Protein AF-A0AAV4WBM1-F1 (afdb_monomer_lite)

Secondary structure (DSSP, 8-state):
---PPPTT--HHHHHHHHHHHHHHHHHHHT-SS-------HHHHHHHH-SS---HHHHHHHHHHHHH-TTTS-SS---THHHHHHHHHHHT-SS-HHHHHHHH----B-TTSSSB--HHIIIII-GGGHHHHHHHS-TTGGGS-HHHHTTSHHHHHHHHHHHHHHHHHHHHTT--

Structure (mmCIF, N/CA/C/O backbone):
data_AF-A0AAV4WBM1-F1
#
_entry.id   AF-A0AAV4WBM1-F1
#
loop_
_atom_site.group_PDB
_atom_site.id
_atom_site.type_symbol
_atom_site.label_atom_id
_atom_site.label_alt_id
_atom_site.label_comp_id
_atom_site.label_asym_id
_atom_site.label_entity_id
_atom_site.label_seq_id
_atom_site.pdbx_PDB_ins_code
_atom_site.Cartn_x
_atom_site.Cartn_y
_atom_site.Cartn_z
_atom_site.occupancy
_atom_site.B_iso_or_equiv
_atom_site.auth_seq_id
_atom_site.auth_comp_id
_atom_site.auth_asym_id
_atom_site.auth_atom_id
_atom_site.pdbx_PDB_model_num
ATOM 1 N N . MET A 1 1 ? -1.366 -13.628 -19.820 1.00 51.06 1 MET A N 1
ATOM 2 C CA . MET A 1 1 ? -0.474 -14.791 -19.614 1.00 51.06 1 MET A CA 1
ATOM 3 C C . MET A 1 1 ? -0.595 -15.229 -18.156 1.00 51.06 1 MET A C 1
ATOM 5 O O . MET A 1 1 ? -0.690 -14.348 -17.314 1.00 51.06 1 MET A O 1
ATOM 9 N N . SER A 1 2 ? -0.662 -16.529 -17.848 1.00 55.78 2 SER A N 1
ATOM 10 C CA . SER A 1 2 ? -0.658 -17.039 -16.463 1.00 55.78 2 SER A CA 1
ATOM 11 C C . SER A 1 2 ? 0.673 -17.740 -16.216 1.00 55.78 2 SER A C 1
ATOM 13 O O . SER A 1 2 ? 1.037 -18.637 -16.973 1.00 55.78 2 SER A O 1
ATOM 15 N N . VAL A 1 3 ? 1.414 -17.289 -15.204 1.00 72.94 3 VAL A N 1
ATOM 16 C CA . VAL A 1 3 ? 2.689 -17.881 -14.786 1.00 72.94 3 VAL A CA 1
ATOM 17 C C . VAL A 1 3 ? 2.452 -18.558 -13.443 1.00 72.94 3 VAL A C 1
ATOM 19 O O . VAL A 1 3 ? 2.104 -17.892 -12.470 1.00 72.94 3 VAL A O 1
ATOM 22 N N . ARG A 1 4 ? 2.619 -19.883 -13.391 1.00 81.50 4 ARG A N 1
ATOM 23 C CA . ARG A 1 4 ? 2.622 -20.645 -12.138 1.00 81.50 4 ARG A CA 1
ATOM 24 C C . ARG A 1 4 ? 4.067 -20.826 -11.693 1.00 81.50 4 ARG A C 1
ATOM 26 O O . ARG A 1 4 ? 4.859 -21.434 -12.407 1.00 81.50 4 ARG A O 1
ATOM 33 N N . LEU A 1 5 ? 4.393 -20.290 -10.524 1.00 82.50 5 LEU A N 1
ATOM 34 C CA . LEU A 1 5 ? 5.662 -20.575 -9.865 1.00 82.50 5 LEU A CA 1
ATOM 35 C C . LEU A 1 5 ? 5.625 -21.975 -9.248 1.00 82.50 5 LEU A C 1
ATOM 37 O O . LEU A 1 5 ? 4.549 -22.531 -9.023 1.00 82.50 5 LEU A O 1
ATOM 41 N N . ASN A 1 6 ? 6.803 -22.553 -9.018 1.00 86.31 6 ASN A N 1
ATOM 42 C CA . ASN A 1 6 ? 6.892 -23.837 -8.333 1.00 86.31 6 ASN A CA 1
ATOM 43 C C . ASN A 1 6 ? 6.376 -23.723 -6.887 1.00 86.31 6 ASN A C 1
ATOM 45 O O . ASN A 1 6 ? 6.300 -22.630 -6.324 1.00 86.31 6 ASN A O 1
ATOM 49 N N . ASP A 1 7 ? 6.031 -24.861 -6.288 1.00 84.69 7 ASP A N 1
ATOM 50 C CA . ASP A 1 7 ? 5.441 -24.889 -4.944 1.00 84.69 7 ASP A CA 1
ATOM 51 C C . ASP A 1 7 ? 6.461 -24.517 -3.840 1.00 84.69 7 ASP A C 1
ATOM 53 O O . ASP A 1 7 ? 6.079 -24.247 -2.706 1.00 84.69 7 ASP A O 1
ATOM 57 N N . GLU A 1 8 ? 7.754 -24.445 -4.179 1.00 86.94 8 GLU A N 1
ATOM 58 C CA . GLU A 1 8 ? 8.841 -23.996 -3.294 1.00 86.94 8 GLU A CA 1
ATOM 59 C C . GLU A 1 8 ? 9.056 -22.471 -3.326 1.00 86.94 8 GLU A C 1
ATOM 61 O O . GLU A 1 8 ? 9.864 -21.930 -2.563 1.00 86.94 8 GLU A O 1
ATOM 66 N N . ALA A 1 9 ? 8.360 -21.752 -4.210 1.00 82.25 9 ALA A N 1
ATOM 67 C CA . ALA A 1 9 ? 8.531 -20.320 -4.363 1.00 82.25 9 ALA A CA 1
ATOM 68 C C . ALA A 1 9 ? 8.042 -19.584 -3.113 1.00 82.25 9 ALA A C 1
ATOM 70 O O . ALA A 1 9 ? 6.893 -19.700 -2.686 1.00 82.25 9 ALA A O 1
ATOM 71 N N . THR A 1 10 ? 8.919 -18.761 -2.543 1.00 85.31 10 THR A N 1
ATOM 72 C CA . THR A 1 10 ? 8.540 -17.892 -1.430 1.00 85.31 10 THR A CA 1
ATOM 73 C C . THR A 1 10 ? 7.559 -16.817 -1.895 1.00 85.31 10 THR A C 1
ATOM 75 O O . THR A 1 10 ? 7.584 -16.394 -3.052 1.00 85.31 10 THR A O 1
ATOM 78 N N . VAL A 1 11 ? 6.747 -16.300 -0.967 1.00 81.94 11 VAL A N 1
ATOM 79 C CA . VAL A 1 11 ? 5.873 -15.139 -1.222 1.00 81.94 11 VAL A CA 1
ATOM 80 C C . VAL A 1 11 ? 6.678 -13.971 -1.800 1.00 81.94 11 VAL A C 1
ATOM 82 O O . VAL A 1 11 ? 6.270 -13.373 -2.787 1.00 81.94 11 VAL A O 1
ATOM 85 N N . TYR A 1 12 ? 7.884 -13.733 -1.272 1.00 80.25 12 TYR A N 1
ATOM 86 C CA . TYR A 1 12 ? 8.811 -12.731 -1.800 1.00 80.25 12 TYR A CA 1
ATOM 87 C C . TYR A 1 12 ? 9.151 -12.950 -3.283 1.00 80.25 12 TYR A C 1
ATOM 89 O O . TYR A 1 12 ? 9.115 -12.007 -4.070 1.00 80.25 12 TYR A O 1
ATOM 97 N N . LEU A 1 13 ? 9.465 -14.185 -3.690 1.00 82.38 13 LEU A N 1
ATOM 98 C CA . LEU A 1 13 ? 9.739 -14.504 -5.094 1.00 82.38 13 LEU A CA 1
ATOM 99 C C . LEU A 1 13 ? 8.488 -14.355 -5.964 1.00 82.38 13 LEU A C 1
ATOM 101 O O . LEU A 1 13 ? 8.605 -13.910 -7.106 1.00 82.38 13 LEU A O 1
ATOM 105 N N . ALA A 1 14 ? 7.311 -14.692 -5.439 1.00 83.75 14 ALA A N 1
ATOM 106 C CA . ALA A 1 14 ? 6.049 -14.508 -6.145 1.00 83.75 14 ALA A CA 1
ATOM 107 C C . ALA A 1 14 ? 5.751 -13.033 -6.419 1.00 83.75 14 ALA A C 1
ATOM 109 O O . ALA A 1 14 ? 5.495 -12.656 -7.563 1.00 83.75 14 ALA A O 1
ATOM 110 N N . GLU A 1 15 ? 5.873 -12.190 -5.400 1.00 82.38 15 GLU A N 1
ATOM 111 C CA . GLU A 1 15 ? 5.698 -10.742 -5.511 1.00 82.38 15 GLU A CA 1
ATOM 112 C C . GLU A 1 15 ? 6.718 -10.119 -6.472 1.00 82.38 15 GLU A C 1
ATOM 114 O O . GLU A 1 15 ? 6.363 -9.306 -7.327 1.00 82.38 15 GLU A O 1
ATOM 119 N N . LEU A 1 16 ? 7.979 -10.548 -6.387 1.00 81.44 16 LEU A N 1
ATOM 120 C CA . LEU A 1 16 ? 9.049 -10.076 -7.261 1.00 81.44 16 LEU A CA 1
ATOM 121 C C . LEU A 1 16 ? 8.781 -10.410 -8.737 1.00 81.44 16 LEU A C 1
ATOM 123 O O . LEU A 1 16 ? 8.951 -9.553 -9.603 1.00 81.44 16 LEU A O 1
ATOM 127 N N . ASN A 1 17 ? 8.324 -11.634 -9.021 1.00 84.88 17 ASN A N 1
ATOM 128 C CA . ASN A 1 17 ? 7.943 -12.054 -10.372 1.00 84.88 17 ASN A CA 1
ATOM 129 C C . ASN A 1 17 ? 6.706 -11.305 -10.880 1.00 84.88 17 ASN A C 1
ATOM 131 O O . ASN A 1 17 ? 6.656 -10.941 -12.051 1.00 84.88 17 ASN A O 1
ATOM 135 N N . ALA A 1 18 ? 5.721 -11.039 -10.019 1.00 81.75 18 ALA A N 1
ATOM 136 C CA . ALA A 1 18 ? 4.534 -10.277 -10.401 1.00 81.75 18 ALA A CA 1
ATOM 137 C C . ALA A 1 18 ? 4.890 -8.849 -10.854 1.00 81.75 18 ALA A C 1
ATOM 139 O O . ALA A 1 18 ? 4.375 -8.379 -11.869 1.00 81.75 18 ALA A O 1
ATOM 140 N N . ILE A 1 19 ? 5.805 -8.178 -10.143 1.00 79.00 19 ILE A N 1
ATOM 141 C CA . ILE A 1 19 ? 6.288 -6.839 -10.514 1.00 79.00 19 ILE A CA 1
ATOM 142 C C . ILE A 1 19 ? 7.066 -6.887 -11.832 1.00 79.00 19 ILE A C 1
ATOM 144 O O . ILE A 1 19 ? 6.858 -6.041 -12.697 1.00 79.00 19 ILE A O 1
ATOM 148 N N . ASP A 1 20 ? 7.938 -7.875 -12.011 1.00 80.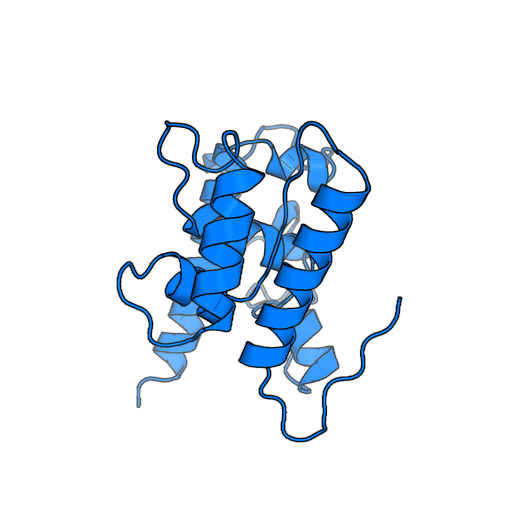75 20 ASP A N 1
ATOM 149 C CA . ASP A 1 20 ? 8.736 -8.021 -13.232 1.00 80.75 20 ASP A CA 1
ATOM 150 C C . ASP A 1 20 ? 7.865 -8.289 -14.474 1.00 80.75 20 ASP A C 1
ATOM 152 O O . ASP A 1 20 ? 8.058 -7.628 -15.496 1.00 80.75 20 ASP A O 1
ATOM 156 N N . LEU A 1 21 ? 6.819 -9.114 -14.348 1.00 83.31 21 LEU A N 1
ATOM 157 C CA . LEU A 1 21 ? 5.802 -9.306 -15.390 1.00 83.31 21 LEU A CA 1
ATOM 158 C C . LEU A 1 21 ? 5.008 -8.028 -15.689 1.00 83.31 21 LEU A C 1
ATOM 160 O O . LEU A 1 21 ? 4.684 -7.757 -16.845 1.00 83.31 21 LEU A O 1
ATOM 164 N N . ALA A 1 22 ? 4.687 -7.229 -14.668 1.00 79.50 22 ALA A N 1
ATOM 165 C CA . ALA A 1 22 ? 4.031 -5.940 -14.876 1.00 79.50 22 ALA A CA 1
ATOM 166 C C . ALA A 1 22 ? 4.939 -4.974 -15.656 1.00 79.50 22 ALA A C 1
ATOM 168 O O . ALA A 1 22 ? 4.464 -4.284 -16.556 1.00 79.50 22 ALA A O 1
ATOM 169 N N . VAL A 1 23 ? 6.244 -4.958 -15.366 1.00 77.38 23 VAL A N 1
ATOM 170 C C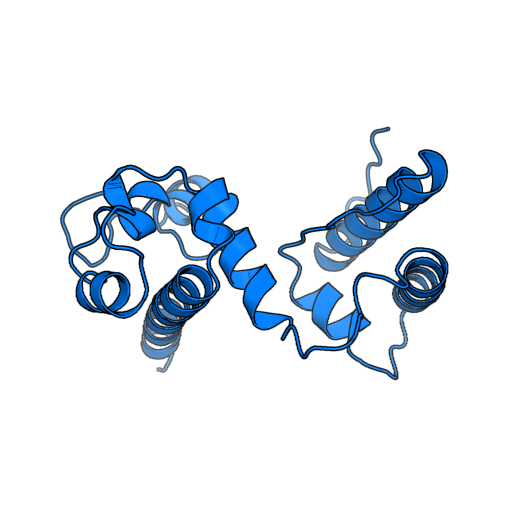A . VAL A 1 23 ? 7.231 -4.161 -16.112 1.00 77.38 23 VAL A CA 1
ATOM 171 C C . VAL A 1 23 ? 7.375 -4.654 -17.556 1.00 77.38 23 VAL A C 1
ATOM 173 O O . VAL A 1 23 ? 7.385 -3.820 -18.457 1.00 77.38 23 VAL A O 1
ATOM 176 N N . ASP A 1 24 ? 7.436 -5.975 -17.796 1.00 79.31 24 ASP A N 1
ATOM 177 C CA . ASP A 1 24 ? 7.394 -6.555 -19.157 1.00 79.31 24 ASP A CA 1
ATOM 178 C C . ASP A 1 24 ? 6.179 -6.050 -19.931 1.00 79.31 24 ASP A C 1
ATOM 180 O O . ASP A 1 24 ? 6.319 -5.486 -21.014 1.00 79.31 24 ASP A O 1
ATOM 184 N N . HIS A 1 25 ? 4.995 -6.153 -19.329 1.00 78.94 25 HIS A N 1
ATOM 185 C CA . HIS A 1 25 ? 3.765 -5.705 -19.965 1.00 78.94 25 HIS A CA 1
ATOM 186 C C . HIS A 1 25 ? 3.801 -4.212 -20.318 1.00 78.94 25 HIS A C 1
ATOM 188 O O . HIS A 1 25 ? 3.371 -3.825 -21.406 1.00 78.94 25 HIS A O 1
ATOM 194 N N . VAL A 1 26 ? 4.330 -3.366 -19.426 1.00 74.50 26 VAL A N 1
ATOM 195 C CA . VAL A 1 26 ? 4.435 -1.922 -19.672 1.00 74.50 26 VAL A CA 1
ATOM 196 C C . VAL A 1 26 ? 5.366 -1.611 -20.840 1.00 74.50 26 VAL A C 1
ATOM 198 O O . VAL A 1 26 ? 5.027 -0.782 -21.687 1.00 74.50 26 VAL A O 1
ATOM 201 N N . LEU A 1 27 ? 6.510 -2.290 -20.887 1.00 73.44 27 LEU A N 1
ATOM 202 C CA . LEU A 1 27 ? 7.509 -2.146 -21.940 1.00 73.44 27 LEU A CA 1
ATOM 203 C C . LEU A 1 27 ? 6.985 -2.610 -23.301 1.00 73.44 27 LEU A C 1
ATOM 205 O O . LEU A 1 27 ? 7.131 -1.892 -24.287 1.00 73.44 27 LEU A O 1
ATOM 209 N N . GLU A 1 28 ? 6.330 -3.769 -23.351 1.00 81.06 28 GLU A N 1
ATOM 210 C CA . GLU A 1 28 ? 5.762 -4.337 -24.580 1.00 81.06 28 GLU A CA 1
ATOM 211 C C . GLU A 1 28 ? 4.680 -3.444 -25.202 1.00 81.06 28 GLU A C 1
ATOM 213 O O . GLU A 1 28 ? 4.566 -3.362 -26.423 1.00 81.06 28 GLU A O 1
ATOM 218 N N . HIS A 1 29 ? 3.887 -2.766 -24.370 1.00 77.81 29 HIS A N 1
ATOM 219 C CA . HIS A 1 29 ? 2.747 -1.959 -24.817 1.00 77.81 29 HIS A CA 1
ATOM 220 C C . HIS A 1 29 ? 3.085 -0.469 -24.980 1.00 77.81 29 HIS A C 1
ATOM 222 O O . HIS A 1 29 ? 2.229 0.311 -25.396 1.00 77.81 29 HIS A O 1
ATOM 228 N N . ASN A 1 30 ? 4.328 -0.072 -24.683 1.00 71.38 30 ASN A N 1
ATOM 229 C CA . ASN A 1 30 ? 4.855 1.282 -24.862 1.00 71.38 30 ASN A CA 1
ATOM 230 C C . ASN A 1 30 ? 3.984 2.383 -24.220 1.00 71.38 30 ASN A C 1
ATOM 232 O O . ASN A 1 30 ? 3.726 3.437 -24.811 1.00 71.38 30 ASN A O 1
ATOM 236 N N . TYR A 1 31 ? 3.489 2.139 -23.003 1.00 65.44 31 TYR A N 1
ATOM 237 C CA . TYR A 1 31 ? 2.710 3.144 -22.281 1.00 65.44 31 TYR A CA 1
ATOM 238 C C . TYR A 1 31 ? 3.586 4.349 -21.905 1.00 65.44 31 TYR A C 1
ATOM 240 O O . TYR A 1 31 ? 4.651 4.202 -21.313 1.00 65.44 31 TYR A O 1
ATOM 248 N N . ALA A 1 32 ? 3.098 5.565 -22.171 1.00 55.44 32 ALA A N 1
ATOM 249 C CA . ALA A 1 32 ? 3.862 6.797 -21.947 1.00 55.44 32 ALA A CA 1
ATOM 250 C C . ALA A 1 32 ? 4.161 7.101 -20.462 1.00 55.44 32 ALA A C 1
ATOM 252 O O . ALA A 1 32 ? 5.158 7.751 -20.146 1.00 55.44 32 ALA A O 1
ATOM 253 N N . LYS A 1 33 ? 3.280 6.680 -19.545 1.00 60.88 33 LYS A N 1
ATOM 254 C CA . LYS A 1 33 ? 3.450 6.814 -18.092 1.00 60.88 33 LYS A CA 1
ATOM 255 C C . LYS A 1 33 ? 2.549 5.809 -17.379 1.00 60.88 33 LYS A C 1
ATOM 257 O O . LYS A 1 33 ? 1.347 5.799 -17.631 1.00 60.88 33 LYS A O 1
ATOM 262 N N . VAL A 1 34 ? 3.121 4.996 -16.491 1.00 59.06 34 VAL A N 1
ATOM 263 C CA . VAL A 1 34 ? 2.387 3.974 -15.730 1.00 59.06 34 VAL A CA 1
ATOM 264 C C . VAL A 1 34 ? 2.817 3.989 -14.272 1.00 59.06 34 VAL A C 1
ATOM 266 O O . VAL A 1 34 ? 4.007 4.085 -13.971 1.00 59.06 34 VAL A O 1
ATOM 269 N N . ASP A 1 35 ? 1.829 3.844 -13.395 1.00 64.25 35 ASP A N 1
ATOM 270 C CA . ASP A 1 35 ? 2.016 3.647 -11.966 1.00 64.25 35 ASP A CA 1
ATOM 271 C C . ASP A 1 35 ? 1.885 2.144 -11.663 1.00 64.25 35 ASP A C 1
ATOM 273 O O . ASP A 1 35 ? 0.800 1.573 -11.784 1.00 64.25 35 ASP A O 1
ATOM 277 N N . ILE A 1 36 ? 2.991 1.487 -11.288 1.00 67.94 36 ILE A N 1
ATOM 278 C CA . ILE A 1 36 ? 2.974 0.101 -10.791 1.00 67.94 36 ILE A CA 1
ATOM 279 C C . ILE A 1 36 ? 2.848 0.148 -9.269 1.00 67.94 36 ILE A C 1
ATOM 281 O O . ILE A 1 36 ? 3.673 0.749 -8.579 1.00 67.94 36 ILE A O 1
ATOM 285 N N . ILE A 1 37 ? 1.802 -0.489 -8.749 1.00 65.06 37 ILE A N 1
ATOM 286 C CA . ILE A 1 37 ? 1.447 -0.471 -7.330 1.00 65.06 37 ILE A CA 1
ATOM 287 C C . ILE A 1 37 ? 1.597 -1.889 -6.768 1.00 65.06 37 ILE A C 1
ATOM 289 O O . ILE A 1 37 ? 1.062 -2.838 -7.335 1.00 65.06 37 ILE A O 1
ATOM 293 N N . THR A 1 38 ? 2.323 -2.030 -5.656 1.00 68.12 38 THR A N 1
ATOM 294 C CA . THR A 1 38 ? 2.566 -3.310 -4.971 1.00 68.12 38 THR A CA 1
ATOM 295 C C . THR A 1 38 ? 2.486 -3.135 -3.454 1.00 68.12 38 THR A C 1
ATOM 297 O O . THR A 1 38 ? 2.882 -2.096 -2.920 1.00 68.12 38 THR A O 1
ATOM 300 N N . ASP A 1 39 ? 1.976 -4.152 -2.762 1.00 65.81 39 ASP A N 1
ATOM 301 C CA . ASP A 1 39 ? 1.972 -4.280 -1.303 1.00 65.81 39 ASP A CA 1
ATOM 302 C C . ASP A 1 39 ? 3.221 -5.002 -0.760 1.00 65.81 39 ASP A C 1
ATOM 304 O O . ASP A 1 39 ? 3.406 -5.085 0.455 1.00 65.81 39 ASP A O 1
ATOM 308 N N . SER A 1 40 ? 4.144 -5.433 -1.626 1.00 72.69 40 SER A N 1
ATOM 309 C CA . SER A 1 40 ? 5.366 -6.122 -1.210 1.00 72.69 40 SER A CA 1
ATOM 310 C C . SER A 1 40 ? 6.403 -5.168 -0.612 1.00 72.69 40 SER A C 1
ATOM 312 O O . SER A 1 40 ? 7.305 -4.650 -1.284 1.00 72.69 40 SER A O 1
ATOM 314 N N . ARG A 1 41 ? 6.323 -4.947 0.704 1.00 68.19 41 ARG A N 1
ATOM 315 C CA . ARG A 1 41 ? 7.318 -4.149 1.442 1.00 68.19 41 ARG A CA 1
ATOM 316 C C . ARG A 1 41 ? 8.736 -4.707 1.290 1.00 68.19 41 ARG A C 1
ATOM 318 O O . ARG A 1 41 ? 9.685 -3.934 1.173 1.00 68.19 41 ARG A O 1
ATOM 325 N N . SER A 1 42 ? 8.877 -6.029 1.291 1.00 73.88 42 SER A N 1
ATOM 326 C CA . SER A 1 42 ? 10.153 -6.739 1.174 1.00 73.88 42 SER A CA 1
ATOM 327 C C . SER A 1 42 ? 10.820 -6.484 -0.183 1.00 73.88 42 SER A C 1
ATOM 329 O O . SER A 1 42 ? 12.015 -6.184 -0.230 1.00 73.88 42 SER A O 1
ATOM 331 N N . VAL A 1 43 ? 10.061 -6.505 -1.286 1.00 76.31 43 VAL A N 1
ATOM 332 C CA . VAL A 1 43 ? 10.583 -6.166 -2.619 1.00 76.31 43 VAL A CA 1
ATOM 333 C C . VAL A 1 43 ? 10.940 -4.683 -2.717 1.00 76.31 43 VAL A C 1
ATOM 335 O O . VAL A 1 43 ? 12.014 -4.352 -3.218 1.00 76.31 43 VAL A O 1
ATOM 338 N N . LEU A 1 44 ? 10.118 -3.779 -2.176 1.00 72.81 44 LEU A N 1
ATOM 339 C CA . LEU A 1 44 ? 10.418 -2.339 -2.175 1.00 72.81 44 LEU A CA 1
ATOM 340 C C . LEU A 1 44 ? 11.693 -1.997 -1.385 1.00 72.81 44 LEU A C 1
ATOM 342 O O . LEU A 1 44 ? 12.499 -1.172 -1.826 1.00 72.81 44 LEU A O 1
ATOM 346 N N . GLN A 1 45 ? 11.910 -2.651 -0.241 1.00 71.12 45 GLN A N 1
ATOM 347 C CA . GLN A 1 45 ? 13.144 -2.518 0.539 1.00 71.12 45 GLN A CA 1
ATOM 348 C C . GLN A 1 45 ? 14.354 -3.061 -0.230 1.00 71.12 45 GLN A C 1
ATOM 350 O O . GLN A 1 45 ? 15.407 -2.423 -0.246 1.00 71.12 45 GLN A O 1
ATOM 355 N N . ALA A 1 46 ? 14.196 -4.194 -0.916 1.00 76.12 46 ALA A N 1
ATOM 356 C CA . ALA A 1 46 ? 15.247 -4.780 -1.742 1.00 76.12 46 ALA A CA 1
ATOM 357 C C . AL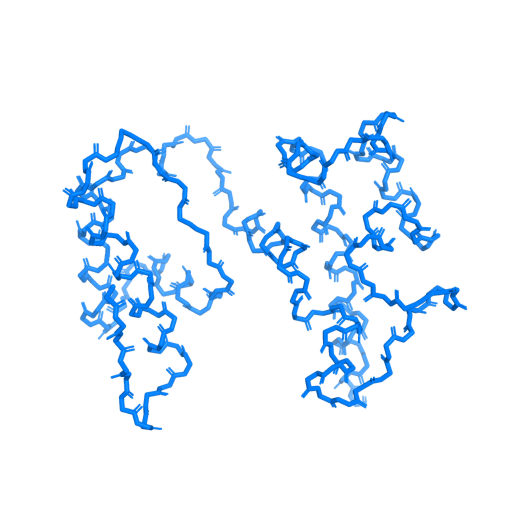A A 1 46 ? 15.623 -3.893 -2.945 1.00 76.12 46 ALA A C 1
ATOM 359 O O . ALA A 1 46 ? 16.805 -3.759 -3.267 1.00 76.12 46 ALA A O 1
ATOM 360 N N . LEU A 1 47 ? 14.641 -3.242 -3.579 1.00 72.56 47 LEU A N 1
ATOM 361 C CA . LEU A 1 47 ? 14.863 -2.280 -4.664 1.00 72.56 47 LEU A CA 1
ATOM 362 C C . LEU A 1 47 ? 15.551 -1.001 -4.167 1.00 72.56 47 LEU A C 1
ATOM 364 O O . LEU A 1 47 ? 16.448 -0.498 -4.840 1.00 72.56 47 LEU A O 1
ATOM 368 N N . SER A 1 48 ? 15.182 -0.511 -2.981 1.00 69.06 48 SER A N 1
ATOM 369 C CA . SER A 1 48 ? 15.794 0.678 -2.367 1.00 69.06 48 SER A CA 1
ATOM 370 C C . SER A 1 48 ? 17.222 0.442 -1.864 1.00 69.06 48 SER A C 1
ATOM 372 O O . SER A 1 48 ? 17.987 1.392 -1.719 1.00 69.06 48 SER A O 1
ATOM 374 N N . ASN A 1 49 ? 17.601 -0.807 -1.578 1.00 68.81 49 ASN A N 1
ATOM 375 C CA . ASN A 1 49 ? 18.942 -1.131 -1.102 1.00 68.81 49 ASN A CA 1
ATOM 376 C C . ASN A 1 49 ? 19.950 -1.079 -2.268 1.00 68.81 49 ASN A C 1
ATOM 378 O O . ASN A 1 49 ? 19.838 -1.908 -3.173 1.00 68.81 49 ASN A O 1
ATOM 382 N N . PRO A 1 50 ? 20.957 -0.185 -2.267 1.00 67.31 50 PRO A N 1
ATOM 383 C CA . PRO A 1 50 ? 21.927 -0.075 -3.359 1.00 67.31 50 PRO A CA 1
ATOM 384 C C . PRO A 1 50 ? 22.747 -1.356 -3.575 1.00 67.31 50 PRO A C 1
ATOM 386 O O . PRO A 1 50 ? 23.132 -1.642 -4.706 1.00 67.31 50 PRO A O 1
ATOM 389 N N . ILE A 1 51 ? 22.953 -2.162 -2.530 1.00 71.38 51 ILE A N 1
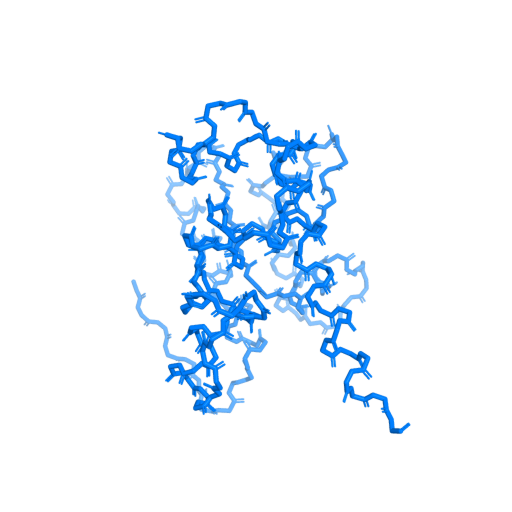ATOM 390 C CA . ILE A 1 51 ? 23.747 -3.392 -2.571 1.00 71.38 51 ILE A CA 1
ATOM 391 C C . ILE A 1 51 ? 22.833 -4.565 -2.202 1.00 71.38 51 ILE A C 1
ATOM 393 O O . ILE A 1 51 ? 22.586 -4.839 -1.029 1.00 71.38 51 ILE A O 1
ATOM 397 N N . HIS A 1 52 ? 22.306 -5.259 -3.215 1.00 74.81 52 HIS A N 1
ATOM 398 C CA . HIS A 1 52 ? 21.449 -6.433 -3.029 1.00 74.81 52 HIS A CA 1
ATOM 399 C C . HIS A 1 52 ? 21.970 -7.623 -3.840 1.00 74.81 52 HIS A C 1
ATOM 401 O O . HIS A 1 52 ? 22.269 -7.487 -5.023 1.00 74.81 52 HIS A O 1
ATOM 407 N N . ASN A 1 53 ? 22.017 -8.811 -3.234 1.00 77.50 53 ASN A N 1
ATOM 408 C CA . ASN A 1 53 ? 22.629 -10.011 -3.828 1.00 77.50 53 ASN A CA 1
ATOM 409 C C . ASN A 1 53 ? 21.679 -10.825 -4.728 1.00 77.50 53 ASN A C 1
ATOM 411 O O . ASN A 1 53 ? 21.989 -11.952 -5.095 1.00 77.50 53 ASN A O 1
ATOM 415 N N . CYS A 1 54 ? 20.502 -10.287 -5.065 1.00 77.75 54 CYS A N 1
ATOM 416 C CA . CYS A 1 54 ? 19.486 -11.014 -5.831 1.00 77.75 54 CYS A CA 1
ATOM 417 C C . CYS A 1 54 ? 19.564 -10.610 -7.314 1.00 77.75 54 CYS A C 1
ATOM 419 O O . CYS A 1 54 ? 19.308 -9.440 -7.616 1.00 77.75 54 CYS A O 1
ATOM 421 N N . PRO A 1 55 ? 19.861 -11.536 -8.248 1.00 79.62 55 PRO A N 1
ATOM 422 C CA . PRO A 1 55 ? 19.929 -11.228 -9.679 1.00 79.62 55 PRO A CA 1
ATOM 423 C C . PRO A 1 55 ? 18.618 -10.673 -10.249 1.00 79.62 55 PRO A C 1
ATOM 425 O O . PRO A 1 55 ? 18.641 -9.778 -11.091 1.00 79.62 55 PRO A O 1
ATOM 428 N N . LEU A 1 56 ? 17.468 -11.146 -9.753 1.00 75.81 56 LEU A N 1
ATOM 429 C CA . LEU A 1 56 ? 16.153 -10.643 -10.168 1.00 75.81 56 LEU A CA 1
ATOM 430 C C . LEU A 1 56 ? 15.930 -9.185 -9.741 1.00 75.81 56 LEU A C 1
ATOM 432 O O . LEU A 1 56 ? 15.363 -8.411 -10.504 1.00 75.81 56 LEU A O 1
ATOM 436 N N . ILE A 1 57 ? 16.433 -8.779 -8.570 1.00 79.50 57 ILE A N 1
ATOM 437 C CA . ILE A 1 57 ? 16.397 -7.373 -8.132 1.00 79.50 57 ILE A CA 1
ATOM 438 C C . ILE A 1 57 ? 17.276 -6.505 -9.032 1.00 79.50 57 ILE A C 1
ATOM 440 O O . ILE A 1 57 ? 16.870 -5.406 -9.397 1.00 79.50 57 ILE A O 1
ATOM 444 N N . TRP A 1 58 ? 18.453 -6.990 -9.431 1.00 79.19 58 TRP A N 1
ATOM 445 C CA . TRP A 1 58 ? 19.319 -6.277 -10.376 1.00 79.19 58 TRP A CA 1
ATOM 446 C C . TRP A 1 58 ? 18.682 -6.112 -11.752 1.00 79.19 58 TRP A C 1
ATOM 448 O O . TRP A 1 58 ? 18.707 -5.017 -12.309 1.00 79.19 58 TRP A O 1
ATOM 458 N N . ARG A 1 59 ? 18.061 -7.176 -12.266 1.00 79.44 59 ARG A N 1
ATOM 459 C CA . ARG A 1 59 ? 17.276 -7.139 -13.502 1.00 79.44 59 ARG A CA 1
ATOM 460 C C . ARG A 1 59 ? 16.130 -6.137 -13.407 1.00 79.44 59 ARG A C 1
ATOM 462 O O . ARG A 1 59 ? 15.954 -5.328 -14.307 1.00 79.44 59 ARG A O 1
ATOM 469 N N . LEU A 1 60 ? 15.363 -6.159 -12.321 1.00 75.94 60 LEU A N 1
ATOM 470 C CA . LEU A 1 60 ? 14.283 -5.197 -12.123 1.00 75.94 60 LEU A CA 1
ATOM 471 C C . LEU A 1 60 ? 14.810 -3.766 -12.061 1.00 75.94 60 LEU A C 1
ATOM 473 O O . LEU A 1 60 ? 14.264 -2.906 -12.737 1.00 75.94 60 LEU A O 1
ATOM 477 N N . LYS A 1 61 ? 15.897 -3.511 -11.325 1.00 73.62 61 LYS A N 1
ATOM 478 C CA . LYS A 1 61 ? 16.529 -2.187 -11.264 1.00 73.62 61 LYS A CA 1
ATOM 479 C C . LYS A 1 61 ? 16.933 -1.679 -12.643 1.00 73.62 61 LYS A C 1
ATOM 481 O O . LYS A 1 61 ? 16.581 -0.555 -12.975 1.00 73.62 61 LYS A O 1
ATOM 486 N N . SER A 1 62 ? 17.610 -2.494 -13.454 1.00 71.88 62 SER A N 1
ATOM 487 C CA . SER A 1 62 ? 18.061 -2.071 -14.787 1.00 71.88 62 SER A CA 1
ATOM 488 C C . SER A 1 62 ? 16.901 -1.801 -15.750 1.00 71.88 62 SER A C 1
ATOM 490 O O . SER A 1 62 ? 16.966 -0.868 -16.547 1.00 71.88 62 SER A O 1
ATOM 492 N N . ARG A 1 63 ? 15.815 -2.573 -15.652 1.00 68.44 63 ARG A N 1
ATOM 493 C CA . ARG A 1 63 ? 14.609 -2.410 -16.481 1.00 68.44 63 ARG A CA 1
ATOM 494 C C . ARG A 1 63 ? 13.745 -1.235 -16.039 1.00 68.44 63 ARG A C 1
ATOM 496 O O . ARG A 1 63 ? 13.199 -0.512 -16.870 1.00 68.44 63 ARG A O 1
ATOM 503 N N . VAL A 1 64 ? 13.650 -1.020 -14.732 1.00 60.78 64 VAL A N 1
ATOM 504 C CA . VAL A 1 64 ? 12.993 0.144 -14.142 1.00 60.78 64 VAL A CA 1
ATOM 505 C C . VAL A 1 64 ? 13.724 1.418 -14.572 1.00 60.78 64 VAL A C 1
ATOM 507 O O . VAL A 1 64 ? 13.071 2.345 -15.038 1.00 60.78 64 VAL A O 1
ATOM 510 N N . ASP A 1 65 ? 15.059 1.440 -14.556 1.00 54.16 65 ASP A N 1
ATOM 511 C CA . ASP A 1 65 ? 15.852 2.600 -15.000 1.00 54.16 65 ASP A CA 1
ATOM 512 C C . ASP A 1 65 ? 15.668 2.924 -16.499 1.00 54.16 65 ASP A C 1
ATOM 514 O O . ASP A 1 65 ? 15.598 4.091 -16.885 1.00 54.16 65 ASP A O 1
ATOM 518 N N . GLN A 1 66 ? 15.514 1.901 -17.354 1.00 48.12 66 GLN A N 1
ATOM 519 C CA . GLN A 1 66 ? 15.292 2.063 -18.802 1.00 48.12 66 GLN A CA 1
ATOM 520 C C . GLN A 1 66 ? 13.876 2.543 -19.169 1.00 48.12 66 GLN A C 1
ATOM 522 O O . GLN A 1 66 ? 13.699 3.174 -20.209 1.00 48.12 66 GLN A O 1
ATOM 527 N N . SER A 1 67 ? 12.878 2.282 -18.319 1.00 41.38 67 SER A N 1
ATOM 528 C CA . SER A 1 67 ? 11.455 2.537 -18.611 1.00 41.38 67 SER A CA 1
ATOM 529 C C . SER A 1 67 ? 10.868 3.721 -17.829 1.00 41.38 67 SER A C 1
ATOM 531 O O . SER A 1 67 ? 9.841 4.276 -18.213 1.00 41.38 67 SER A O 1
ATOM 533 N N . LEU A 1 68 ? 11.478 4.106 -16.699 1.00 42.00 68 LEU A N 1
ATOM 534 C CA . LEU A 1 68 ? 10.853 4.945 -15.664 1.00 42.00 68 LEU A CA 1
ATOM 535 C C . LEU A 1 68 ? 11.664 6.206 -15.318 1.00 42.00 68 LEU A C 1
ATOM 537 O O . LEU A 1 68 ? 11.719 6.608 -14.154 1.00 42.00 68 LEU A O 1
ATOM 541 N N . GLN A 1 69 ? 12.156 6.951 -16.318 1.00 36.00 69 GLN A N 1
ATOM 542 C CA . GLN A 1 69 ? 12.647 8.335 -16.117 1.00 36.00 69 GLN A CA 1
ATOM 543 C C . GLN A 1 69 ? 11.590 9.301 -15.508 1.00 36.00 69 GLN A C 1
ATOM 545 O O . GLN A 1 69 ? 11.865 10.476 -15.238 1.00 36.00 69 GLN A O 1
ATOM 550 N N . ALA A 1 70 ? 10.353 8.841 -15.286 1.00 32.84 70 ALA A N 1
ATOM 551 C CA . ALA A 1 70 ? 9.265 9.601 -14.678 1.00 32.84 70 ALA A CA 1
ATOM 552 C C . ALA A 1 70 ? 8.864 9.167 -13.251 1.00 32.84 70 ALA A C 1
ATOM 554 O O . ALA A 1 70 ? 8.168 9.945 -12.604 1.00 32.84 70 ALA A O 1
ATOM 555 N N . TYR A 1 71 ? 9.284 8.003 -12.730 1.00 36.03 71 TYR A N 1
ATOM 556 C CA . TYR A 1 71 ? 8.817 7.525 -11.409 1.00 36.03 71 TYR A CA 1
ATOM 557 C C . TYR A 1 71 ? 9.752 7.882 -10.248 1.00 36.03 71 TYR A C 1
ATOM 559 O O . TYR A 1 71 ? 9.294 8.129 -9.138 1.00 36.03 71 TYR A O 1
ATOM 567 N N . PHE A 1 72 ? 11.049 8.034 -10.526 1.00 33.88 72 PHE A N 1
ATOM 568 C CA . PHE A 1 72 ? 12.016 8.639 -9.599 1.00 33.88 72 PHE A CA 1
ATOM 569 C C . PHE A 1 72 ? 12.235 10.127 -9.882 1.00 33.88 72 PHE A C 1
ATOM 571 O O . PHE A 1 72 ? 13.281 10.693 -9.554 1.00 33.88 72 PHE A O 1
ATOM 578 N N . ARG A 1 73 ? 11.271 10.795 -10.529 1.00 28.98 73 ARG A N 1
ATOM 579 C CA . ARG A 1 73 ? 11.402 12.217 -10.826 1.00 28.98 73 ARG A CA 1
ATOM 580 C C . ARG A 1 73 ? 11.215 13.007 -9.528 1.00 28.98 73 ARG A C 1
ATOM 582 O O . ARG A 1 73 ? 10.100 13.317 -9.138 1.00 28.98 73 ARG A O 1
ATOM 589 N N . LYS A 1 74 ? 12.350 13.290 -8.883 1.00 29.41 74 LYS A N 1
ATOM 590 C CA . LYS A 1 74 ? 12.734 14.641 -8.462 1.00 29.41 74 LYS A CA 1
ATOM 591 C C . LYS A 1 74 ? 11.573 15.400 -7.801 1.00 29.41 74 LYS A C 1
ATOM 593 O O . LYS A 1 74 ? 11.030 16.275 -8.449 1.00 29.41 74 LYS A O 1
ATOM 598 N N . ASP A 1 75 ? 11.168 14.958 -6.604 1.00 29.88 75 ASP A N 1
ATOM 599 C CA . ASP A 1 75 ? 10.454 15.727 -5.554 1.00 29.88 75 ASP A CA 1
ATOM 600 C C . ASP A 1 75 ? 10.039 14.821 -4.365 1.00 29.88 75 ASP A C 1
ATOM 602 O O . ASP A 1 75 ? 8.923 14.882 -3.857 1.00 29.88 75 ASP A O 1
ATOM 606 N N . GLY A 1 76 ? 10.934 13.939 -3.898 1.00 29.69 76 GLY A N 1
ATOM 607 C CA . GLY A 1 76 ? 10.799 13.352 -2.555 1.00 29.69 76 GLY A CA 1
ATOM 608 C C . GLY A 1 76 ? 9.519 12.551 -2.266 1.00 29.69 76 GLY A C 1
ATOM 609 O O . GLY A 1 76 ? 8.983 12.650 -1.164 1.00 29.69 76 GLY A O 1
ATOM 610 N N . VAL A 1 77 ? 9.024 11.733 -3.204 1.00 32.25 77 VAL A N 1
ATOM 611 C CA . VAL A 1 77 ? 7.945 10.782 -2.883 1.00 32.25 77 VAL A CA 1
ATOM 612 C C . VAL A 1 77 ? 8.534 9.606 -2.108 1.00 32.25 77 VAL A C 1
ATOM 614 O O . VAL A 1 77 ? 9.049 8.637 -2.658 1.00 32.25 77 VAL A O 1
ATOM 617 N N . GLU A 1 78 ? 8.468 9.737 -0.790 1.00 37.75 78 GLU A N 1
ATOM 618 C CA . GLU A 1 78 ? 8.745 8.699 0.190 1.00 37.75 78 GLU A CA 1
ATOM 619 C C . GLU A 1 78 ? 7.886 7.454 -0.117 1.00 37.75 78 GLU A C 1
ATOM 621 O O . GLU A 1 78 ? 6.652 7.513 -0.129 1.00 37.75 78 GLU A O 1
ATOM 626 N N . PHE A 1 79 ? 8.530 6.300 -0.330 1.00 38.34 79 PHE A N 1
ATOM 627 C CA . PHE A 1 79 ? 7.886 4.992 -0.559 1.00 38.34 79 PHE A CA 1
ATOM 628 C C . PHE A 1 79 ? 6.840 4.606 0.510 1.00 38.34 79 PHE A C 1
ATOM 630 O O . PHE A 1 79 ? 6.027 3.706 0.292 1.00 38.34 79 PHE A O 1
ATOM 637 N N . ARG A 1 80 ? 6.804 5.311 1.648 1.00 37.16 80 ARG A N 1
ATOM 638 C CA . ARG A 1 80 ? 5.783 5.169 2.695 1.00 37.16 80 ARG A CA 1
ATOM 639 C C . ARG A 1 80 ? 4.354 5.485 2.225 1.00 37.16 80 ARG A C 1
ATOM 641 O O . ARG A 1 80 ? 3.408 4.870 2.718 1.00 37.16 80 ARG A O 1
ATOM 648 N N . GLY A 1 81 ? 4.178 6.377 1.246 1.00 35.81 81 GLY A N 1
ATOM 649 C CA . GLY A 1 81 ? 2.846 6.796 0.782 1.00 35.81 81 GLY A CA 1
ATOM 650 C C . GLY A 1 81 ? 2.107 5.756 -0.076 1.00 35.81 81 GLY A C 1
ATOM 651 O O . GLY A 1 81 ? 0.873 5.699 -0.063 1.00 35.81 81 GLY A O 1
ATOM 652 N N . ILE A 1 82 ? 2.845 4.911 -0.806 1.00 45.88 82 ILE A N 1
ATOM 653 C CA . ILE A 1 82 ? 2.275 3.910 -1.726 1.00 45.88 82 ILE A CA 1
ATOM 654 C C . ILE A 1 82 ? 1.764 2.695 -0.947 1.00 45.88 82 ILE A C 1
ATOM 656 O O . ILE A 1 82 ? 0.655 2.236 -1.202 1.00 45.88 82 ILE A O 1
ATOM 660 N N . PHE A 1 83 ? 2.508 2.231 0.059 1.00 48.25 83 PHE A N 1
ATOM 661 C CA . PHE A 1 83 ? 2.140 1.077 0.888 1.00 48.25 83 PHE A CA 1
ATOM 662 C C . PHE A 1 83 ? 0.787 1.277 1.594 1.00 48.25 83 PHE A C 1
ATOM 664 O O . PHE A 1 83 ? -0.133 0.480 1.436 1.00 48.25 83 PHE A O 1
ATOM 671 N N . THR A 1 84 ? 0.625 2.423 2.256 1.00 54.25 84 THR A N 1
ATOM 672 C CA . THR A 1 84 ? -0.609 2.839 2.939 1.00 54.25 84 THR A CA 1
ATOM 673 C C . THR A 1 84 ? -1.807 2.917 1.987 1.00 54.25 84 THR A C 1
ATOM 675 O O . THR A 1 84 ? -2.897 2.423 2.276 1.00 54.25 84 THR A O 1
ATOM 678 N N . SER A 1 85 ? -1.605 3.539 0.821 1.00 57.09 85 SER A N 1
ATOM 679 C CA . SER A 1 85 ? -2.664 3.707 -0.176 1.00 57.09 85 SER A CA 1
ATOM 680 C C . SER A 1 85 ? -3.087 2.357 -0.757 1.00 57.09 85 SER A C 1
ATOM 682 O O . SER A 1 85 ? -4.278 2.107 -0.915 1.00 57.09 85 SER A O 1
ATOM 684 N N . THR A 1 86 ? -2.124 1.467 -1.014 1.00 56.50 86 THR A N 1
ATOM 685 C CA . THR A 1 86 ? -2.366 0.123 -1.556 1.00 56.50 86 THR A CA 1
ATOM 686 C C . THR A 1 86 ? -3.141 -0.731 -0.566 1.00 56.50 86 THR A C 1
ATOM 688 O O . THR A 1 86 ? -4.193 -1.240 -0.937 1.00 56.50 86 THR A O 1
ATOM 691 N N . GLN A 1 87 ? -2.709 -0.787 0.701 1.00 63.28 87 GLN A N 1
ATOM 692 C CA . GLN A 1 87 ? -3.415 -1.504 1.770 1.00 63.28 87 GLN A CA 1
ATOM 693 C C . GLN A 1 87 ? -4.881 -1.065 1.888 1.00 63.28 87 GLN A C 1
ATOM 695 O O . GLN A 1 87 ? -5.772 -1.894 2.055 1.00 63.28 87 GLN A O 1
ATOM 700 N N . ILE A 1 88 ? -5.160 0.234 1.755 1.00 63.19 88 ILE A N 1
ATOM 701 C CA . ILE A 1 88 ? -6.525 0.769 1.853 1.00 63.19 88 ILE A CA 1
ATOM 702 C C . ILE A 1 88 ? -7.348 0.492 0.591 1.00 63.19 88 ILE A C 1
ATOM 704 O O . ILE A 1 88 ? -8.542 0.201 0.693 1.00 63.19 88 ILE A O 1
ATOM 708 N N . ILE A 1 89 ? -6.738 0.572 -0.597 1.00 58.97 89 ILE A N 1
ATOM 709 C CA . ILE A 1 89 ? -7.405 0.265 -1.871 1.00 58.97 89 ILE A CA 1
ATOM 710 C C . ILE A 1 89 ? -7.815 -1.209 -1.916 1.00 58.97 89 ILE A C 1
ATOM 712 O O . ILE A 1 89 ? -8.976 -1.513 -2.221 1.00 58.97 89 ILE A O 1
ATOM 716 N N . THR A 1 90 ? -6.877 -2.108 -1.612 1.00 55.62 90 THR A N 1
ATOM 717 C CA . THR A 1 90 ? -7.079 -3.562 -1.660 1.00 55.62 90 THR A CA 1
ATOM 718 C C . THR A 1 90 ? -7.815 -4.085 -0.431 1.00 55.62 90 THR A C 1
ATOM 720 O O . THR A 1 90 ? -8.393 -5.165 -0.478 1.00 55.62 90 THR A O 1
ATOM 723 N N . GLY A 1 91 ? -7.866 -3.294 0.644 1.00 57.38 91 GLY A N 1
ATOM 724 C CA . GLY A 1 91 ? -8.457 -3.693 1.914 1.00 57.38 91 GLY A CA 1
ATOM 725 C C . GLY A 1 91 ? -7.648 -4.782 2.623 1.00 57.38 91 GLY A C 1
ATOM 726 O O . GLY A 1 91 ? -8.239 -5.656 3.240 1.00 57.38 91 GLY A O 1
ATOM 727 N N . HIS A 1 92 ? -6.321 -4.770 2.488 1.00 62.84 92 HIS A N 1
ATOM 728 C CA . HIS A 1 92 ? -5.422 -5.826 2.968 1.00 62.84 92 HIS A CA 1
ATOM 729 C C . HIS A 1 92 ? -4.746 -5.514 4.323 1.00 62.84 92 HIS A C 1
ATOM 731 O O . HIS A 1 92 ? -4.796 -4.401 4.852 1.00 62.84 92 HIS A O 1
ATOM 737 N N . ASP A 1 93 ? -4.069 -6.542 4.848 1.00 60.81 93 ASP A N 1
ATOM 738 C CA . ASP A 1 93 ? -3.090 -6.550 5.950 1.00 60.81 93 ASP A CA 1
ATOM 739 C C . ASP A 1 93 ? -3.665 -6.336 7.366 1.00 60.81 93 ASP A C 1
ATOM 741 O O . ASP A 1 93 ? -3.748 -7.278 8.158 1.00 60.81 93 ASP A O 1
ATOM 745 N N . SER A 1 94 ? -4.137 -5.128 7.696 1.00 60.34 94 SER A N 1
ATOM 746 C CA . SER A 1 94 ? -4.546 -4.758 9.068 1.00 60.34 94 SER A CA 1
ATOM 747 C C . SER A 1 94 ? -6.038 -4.470 9.249 1.00 60.34 94 SER A C 1
ATOM 749 O O . SER A 1 94 ? -6.456 -4.091 10.346 1.00 60.34 94 SER A O 1
ATOM 751 N N . LEU A 1 95 ? -6.848 -4.604 8.194 1.00 67.31 95 LEU A N 1
ATOM 752 C CA . LEU A 1 95 ? -8.300 -4.475 8.304 1.00 67.31 95 LEU A CA 1
ATOM 753 C C . LEU A 1 95 ? -8.904 -5.762 8.859 1.00 67.31 95 LEU A C 1
ATOM 755 O O . LEU A 1 95 ? -8.651 -6.858 8.348 1.00 67.31 95 LEU A O 1
ATOM 759 N N . ALA A 1 96 ? -9.704 -5.628 9.913 1.00 68.56 96 ALA A N 1
ATOM 760 C CA . ALA A 1 96 ? -10.267 -6.776 10.604 1.00 68.56 96 ALA A CA 1
ATOM 761 C C . ALA A 1 96 ? -11.203 -7.609 9.703 1.00 68.56 96 ALA A C 1
ATOM 763 O O . ALA A 1 96 ? -11.324 -8.813 9.909 1.00 68.56 96 ALA A O 1
ATOM 764 N N . ASP A 1 97 ? -11.827 -7.027 8.671 1.00 74.94 97 ASP A N 1
ATOM 765 C CA . ASP A 1 97 ? -12.645 -7.779 7.712 1.00 74.94 97 ASP A CA 1
ATOM 766 C C . ASP A 1 97 ? -11.828 -8.766 6.864 1.00 74.94 97 ASP A C 1
ATOM 768 O O . ASP A 1 97 ? -12.222 -9.923 6.713 1.00 74.94 97 ASP A O 1
ATOM 772 N N . TYR A 1 98 ? -10.672 -8.340 6.358 1.00 69.75 98 TYR A N 1
ATOM 773 C CA . TYR A 1 98 ? -9.715 -9.195 5.665 1.00 69.75 98 TYR A CA 1
ATOM 774 C C . TYR A 1 98 ? -9.159 -10.255 6.612 1.00 69.75 98 TYR A C 1
ATOM 776 O O . TYR A 1 98 ? -9.153 -11.445 6.290 1.00 69.75 98 TYR A O 1
ATOM 784 N N . GLN A 1 99 ? -8.770 -9.846 7.822 1.00 68.06 99 GLN A N 1
ATOM 785 C CA . GLN A 1 99 ? -8.239 -10.777 8.809 1.00 68.06 99 GLN A CA 1
ATOM 786 C C . GLN A 1 99 ? -9.264 -11.827 9.260 1.00 68.06 99 GLN A C 1
ATOM 788 O O . GLN A 1 99 ? -8.909 -12.989 9.458 1.00 68.06 99 GLN A O 1
ATOM 793 N N . GLY A 1 100 ? -10.536 -11.450 9.386 1.00 69.50 100 GLY A N 1
ATOM 794 C CA . GLY A 1 100 ? -11.618 -12.378 9.696 1.00 69.50 100 GLY A CA 1
ATOM 795 C C . GLY A 1 100 ? -11.887 -13.364 8.566 1.00 69.50 100 GLY A C 1
ATOM 796 O O . GLY A 1 100 ? -12.022 -14.558 8.821 1.00 69.50 100 GLY A O 1
ATOM 797 N N . LYS A 1 101 ? -11.885 -12.893 7.313 1.00 74.12 101 LYS A N 1
ATOM 798 C CA . LYS A 1 101 ? -12.109 -13.744 6.134 1.00 74.12 101 LYS A CA 1
ATOM 799 C C . LYS A 1 101 ? -11.014 -14.786 5.921 1.00 74.12 101 LYS A C 1
ATOM 801 O O . LYS A 1 101 ? -11.338 -15.926 5.613 1.00 74.12 101 LYS A O 1
ATOM 806 N N . PHE A 1 102 ? -9.745 -14.402 6.055 1.00 67.50 102 PHE A N 1
ATOM 807 C CA . PHE A 1 102 ? -8.620 -15.275 5.695 1.00 67.50 102 PHE A CA 1
ATOM 808 C C . PHE A 1 102 ? -7.954 -15.967 6.889 1.00 67.50 102 PHE A C 1
ATOM 810 O O . PHE A 1 102 ? -7.342 -17.015 6.707 1.00 67.50 102 PHE A O 1
ATOM 817 N N . PHE A 1 103 ? -8.084 -15.425 8.104 1.00 70.88 103 PHE A N 1
ATOM 818 C CA . PHE A 1 103 ? -7.398 -15.942 9.297 1.00 70.88 103 PHE A CA 1
ATOM 819 C C . PHE A 1 103 ? -8.333 -16.200 10.489 1.00 70.88 103 PHE A C 1
ATOM 821 O O . PHE A 1 103 ? -7.850 -16.465 11.587 1.00 70.88 103 PHE A O 1
ATOM 828 N N . GLY A 1 104 ? -9.657 -16.098 10.311 1.00 72.19 104 GLY A N 1
ATOM 829 C CA . GLY A 1 104 ? -10.641 -16.391 11.363 1.00 72.19 104 GLY A CA 1
ATOM 830 C C . GLY A 1 104 ? -10.601 -15.437 12.564 1.00 72.19 104 GLY A C 1
ATOM 831 O O . GLY A 1 104 ? -11.102 -15.774 13.635 1.00 72.19 104 GLY A O 1
ATOM 832 N N . LYS A 1 105 ? -9.987 -14.256 12.418 1.00 77.69 105 LYS A N 1
ATOM 833 C CA . LYS A 1 105 ? -9.914 -13.248 13.486 1.00 77.69 105 LYS A CA 1
ATOM 834 C C . LYS A 1 105 ? -11.238 -12.494 13.656 1.00 77.69 105 LYS A C 1
ATOM 836 O O . LYS A 1 105 ? -12.086 -12.473 12.767 1.00 77.69 105 LYS A O 1
ATOM 841 N N . ASN A 1 106 ? -11.411 -11.830 14.801 1.00 78.19 106 ASN A N 1
ATOM 842 C CA . ASN A 1 106 ? -12.558 -10.946 15.006 1.00 78.19 106 ASN A CA 1
ATOM 843 C C . ASN A 1 106 ? -12.512 -9.796 13.990 1.00 78.19 106 ASN A C 1
ATOM 845 O O . ASN A 1 106 ? -11.522 -9.077 13.924 1.00 78.19 106 ASN A O 1
ATOM 849 N N . SER A 1 107 ? -13.591 -9.623 13.228 1.00 79.62 107 SER A N 1
ATOM 850 C CA . SER A 1 107 ? -13.705 -8.591 12.197 1.00 79.62 107 SER A CA 1
ATOM 851 C C . SER A 1 107 ? -14.270 -7.255 12.694 1.00 79.62 107 SER A C 1
ATOM 853 O O . SER A 1 107 ? -14.477 -6.336 11.905 1.00 79.62 107 SER A O 1
ATOM 855 N N . THR A 1 108 ? -14.599 -7.151 13.979 1.00 84.00 108 THR A N 1
ATOM 856 C CA . THR A 1 108 ? -15.188 -5.947 14.578 1.00 84.00 108 THR A CA 1
ATOM 857 C C . THR A 1 108 ? -14.117 -4.878 14.750 1.00 84.00 108 THR A C 1
ATOM 859 O O . THR A 1 108 ? -13.045 -5.157 15.275 1.00 84.00 108 THR A O 1
ATOM 862 N N . CYS A 1 109 ? -14.404 -3.645 14.331 1.00 84.25 109 CYS A N 1
ATOM 863 C CA . CYS A 1 109 ? -13.503 -2.522 14.578 1.00 84.25 109 CYS A CA 1
ATOM 864 C C . CYS A 1 109 ? -13.411 -2.218 16.079 1.00 84.25 109 CYS A C 1
ATOM 866 O O . CYS A 1 109 ? -14.427 -2.253 16.774 1.00 84.25 109 CYS A O 1
ATOM 868 N N . ASP A 1 110 ? -12.247 -1.762 16.548 1.00 82.94 110 ASP A N 1
ATOM 869 C CA . ASP A 1 110 ? -12.034 -1.239 17.909 1.00 82.94 110 ASP A CA 1
ATOM 870 C C . ASP A 1 110 ? -13.031 -0.138 18.313 1.00 82.94 110 ASP A C 1
ATOM 872 O O . ASP A 1 110 ? -13.217 0.157 19.491 1.00 82.94 110 ASP A O 1
ATOM 876 N N . CYS A 1 111 ? -13.682 0.513 17.342 1.00 85.69 111 CYS A N 1
ATOM 877 C CA . CYS A 1 111 ? -14.714 1.506 17.623 1.00 85.69 111 CYS A CA 1
ATOM 878 C C . CYS A 1 111 ? -16.021 0.891 18.168 1.00 85.69 111 CYS A C 1
ATOM 880 O O . CYS A 1 111 ? -16.875 1.623 18.683 1.00 85.69 111 CYS A O 1
ATOM 882 N N . GLY A 1 112 ? -16.190 -0.428 18.026 1.00 83.25 112 GLY A N 1
ATOM 883 C CA . GLY A 1 112 ? -17.309 -1.221 18.530 1.00 83.25 112 GLY A CA 1
ATOM 884 C C . GLY A 1 112 ? -18.615 -1.106 17.741 1.00 83.25 112 GLY A C 1
ATOM 885 O O . GLY A 1 112 ? -19.646 -1.520 18.255 1.00 83.25 112 GLY A O 1
ATOM 886 N N . GLN A 1 113 ? -18.622 -0.500 16.546 1.00 76.12 113 GLN A N 1
ATOM 887 C CA . GLN A 1 113 ? -19.873 -0.166 15.836 1.00 76.12 113 GLN A CA 1
ATOM 888 C C . GLN A 1 113 ? -20.090 -0.923 14.521 1.00 76.12 113 GLN A C 1
ATOM 890 O O . GLN A 1 113 ? -21.234 -1.128 14.135 1.00 76.12 113 GLN A O 1
ATOM 895 N N . GLU A 1 114 ? -19.031 -1.330 13.820 1.00 78.44 114 GLU A N 1
ATOM 896 C CA . GLU A 1 114 ? -19.146 -2.007 12.523 1.00 78.44 114 GLU A CA 1
ATOM 897 C C . GLU A 1 114 ? -17.970 -2.973 12.300 1.00 78.44 114 GLU A C 1
ATOM 899 O O . GLU A 1 114 ? -16.922 -2.878 12.952 1.00 78.44 114 GLU A O 1
ATOM 904 N N . THR A 1 115 ? -18.135 -3.876 11.330 1.00 81.00 115 THR A N 1
ATOM 905 C CA . THR A 1 115 ? -17.031 -4.630 10.732 1.00 81.00 115 THR A CA 1
ATOM 906 C C . THR A 1 115 ? -16.010 -3.665 10.142 1.00 81.00 115 THR A C 1
ATOM 908 O O . THR A 1 115 ? -16.351 -2.760 9.374 1.00 81.00 115 THR A O 1
ATOM 911 N N . GLU A 1 116 ? -14.744 -3.863 10.479 1.00 78.56 116 GLU A N 1
ATOM 912 C CA . GLU A 1 116 ? -13.682 -2.989 10.024 1.00 78.56 116 GLU A CA 1
ATOM 913 C C . GLU A 1 116 ? -13.289 -3.283 8.578 1.00 78.56 116 GLU A C 1
ATOM 915 O O . GLU A 1 116 ? -12.413 -4.096 8.306 1.00 78.56 116 GLU A O 1
ATOM 920 N N . ASN A 1 117 ? -13.931 -2.577 7.654 1.00 79.62 117 ASN A N 1
ATOM 921 C CA . ASN A 1 117 ? -13.598 -2.593 6.235 1.00 79.62 117 ASN A CA 1
ATOM 922 C C . ASN A 1 117 ? -13.086 -1.222 5.767 1.00 79.62 117 ASN A C 1
ATOM 924 O O . ASN A 1 117 ? -13.165 -0.218 6.485 1.00 79.62 117 ASN A O 1
ATOM 928 N N . ARG A 1 118 ? -12.608 -1.155 4.518 1.00 82.00 118 ARG A N 1
ATOM 929 C CA . ARG A 1 118 ? -12.078 0.085 3.919 1.00 82.00 118 ARG A CA 1
ATOM 930 C C . ARG A 1 118 ? -13.057 1.260 4.007 1.00 82.00 118 ARG A C 1
ATOM 932 O O . ARG A 1 118 ? -12.657 2.386 4.285 1.00 82.00 118 ARG A O 1
ATOM 939 N N . SER A 1 119 ? -14.350 1.007 3.796 1.00 83.62 119 SER A N 1
ATOM 940 C CA . SER A 1 119 ? -15.373 2.052 3.803 1.00 83.62 119 SER A CA 1
ATOM 941 C C . SER A 1 119 ? -15.620 2.569 5.216 1.00 83.62 119 SER A C 1
ATOM 943 O O . SER A 1 119 ? -15.755 3.776 5.411 1.00 83.62 119 SER A O 1
ATOM 945 N N . HIS A 1 120 ? -15.623 1.676 6.205 1.00 87.62 120 HIS A N 1
ATOM 946 C CA . HIS A 1 120 ? -15.685 2.052 7.607 1.00 87.62 120 HIS A CA 1
ATOM 947 C C . HIS A 1 120 ? -14.489 2.930 7.985 1.00 87.62 120 HIS A C 1
ATOM 949 O O . HIS A 1 120 ? -14.681 4.042 8.476 1.00 87.62 120 HIS A O 1
ATOM 955 N N . LEU A 1 121 ? -13.263 2.484 7.693 1.00 85.25 121 LEU A N 1
ATOM 956 C CA . LEU A 1 121 ? -12.036 3.197 8.056 1.00 85.25 121 LEU A CA 1
ATOM 957 C C . LEU A 1 121 ? -11.988 4.614 7.456 1.00 85.25 121 LEU A C 1
ATOM 959 O O . LEU A 1 121 ? -11.780 5.593 8.178 1.00 85.25 121 LEU A O 1
ATOM 963 N N . VAL A 1 122 ? -12.228 4.722 6.145 1.00 86.81 122 VAL A N 1
ATOM 964 C CA . VAL A 1 122 ? -12.084 5.977 5.391 1.00 86.81 122 VAL A CA 1
ATOM 965 C C . VAL A 1 122 ? -13.225 6.954 5.670 1.00 86.81 122 VAL A C 1
ATOM 967 O O . VAL A 1 122 ? -12.982 8.157 5.728 1.00 86.81 122 VAL A O 1
ATOM 970 N N . TYR A 1 123 ? -14.461 6.475 5.846 1.00 88.81 123 TYR A N 1
ATOM 971 C CA . TYR A 1 123 ? -15.634 7.358 5.837 1.00 88.81 123 TYR A CA 1
ATOM 972 C C . TYR A 1 123 ? -16.397 7.441 7.158 1.00 88.81 123 TYR A C 1
ATOM 974 O O . TYR A 1 123 ? -17.061 8.448 7.390 1.00 88.81 123 TYR A O 1
ATOM 982 N N . LYS A 1 124 ? -16.339 6.417 8.018 1.00 89.94 124 LYS A N 1
ATOM 983 C CA . LYS A 1 124 ? -17.311 6.264 9.118 1.00 89.94 124 LYS A CA 1
ATOM 984 C C . LYS A 1 124 ? -16.702 6.111 10.508 1.00 89.94 124 LYS A C 1
ATOM 986 O O . LYS A 1 124 ? -17.350 6.439 11.495 1.00 89.94 124 LYS A O 1
ATOM 991 N N . CYS A 1 125 ? -15.479 5.598 10.618 1.00 90.19 125 CYS A N 1
ATOM 992 C CA . CYS A 1 125 ? -14.932 5.146 11.891 1.00 90.19 125 CYS A CA 1
ATOM 993 C C . CYS A 1 125 ? -14.749 6.306 12.874 1.00 90.19 125 CYS A C 1
ATOM 995 O O . CYS A 1 125 ? -13.873 7.152 12.673 1.00 90.19 125 CYS A O 1
ATOM 997 N N . LYS A 1 126 ? -15.530 6.337 13.958 1.00 92.06 126 LYS A N 1
ATOM 998 C CA . LYS A 1 126 ? -15.509 7.438 14.937 1.00 92.06 126 LYS A CA 1
ATOM 999 C C . LYS A 1 126 ? -14.141 7.666 15.595 1.00 92.06 126 LYS A C 1
ATOM 1001 O O . LYS A 1 126 ? -13.820 8.811 15.899 1.00 92.06 126 LYS A O 1
ATOM 1006 N N . LEU A 1 127 ? -13.323 6.617 15.744 1.00 89.50 127 LEU A N 1
ATOM 1007 C CA . LEU A 1 127 ? -11.970 6.707 16.317 1.00 89.50 127 LEU A CA 1
ATOM 1008 C C . LEU A 1 127 ? -11.055 7.639 15.515 1.00 89.50 127 LEU A C 1
ATOM 1010 O O . LEU A 1 127 ? -10.207 8.320 16.079 1.00 89.50 127 LEU A O 1
ATOM 1014 N N . TRP A 1 128 ? -11.256 7.698 14.200 1.00 89.25 128 TRP A N 1
ATOM 1015 C CA . TRP A 1 128 ? -10.381 8.428 13.284 1.00 89.25 128 TRP A CA 1
ATOM 1016 C C . TRP A 1 128 ? -10.982 9.757 12.811 1.00 89.25 128 TRP A C 1
ATOM 1018 O O . TRP A 1 128 ? -10.509 10.338 11.838 1.00 89.25 128 TRP A O 1
ATOM 1028 N N . THR A 1 129 ? -12.020 10.257 13.491 1.00 91.75 129 THR A N 1
ATOM 1029 C CA . THR A 1 129 ? -12.708 11.509 13.121 1.00 91.75 129 THR A CA 1
ATOM 1030 C C . THR A 1 129 ? -11.758 12.699 13.125 1.00 91.75 129 THR A C 1
ATOM 1032 O O . THR A 1 129 ? -11.667 13.384 12.113 1.00 91.75 129 THR A O 1
ATOM 1035 N N . ALA A 1 130 ? -10.962 12.860 14.185 1.00 91.44 130 ALA A N 1
ATOM 1036 C CA . ALA A 1 130 ? -9.997 13.954 14.292 1.00 91.44 130 ALA A CA 1
ATOM 1037 C C . ALA A 1 130 ? -8.946 13.934 13.164 1.00 91.44 130 ALA A C 1
ATOM 1039 O O . ALA A 1 130 ? -8.608 14.975 12.606 1.00 91.44 130 ALA A O 1
ATOM 1040 N N . HIS A 1 131 ? -8.470 12.746 12.772 1.00 90.38 131 HIS A N 1
ATOM 1041 C CA . HIS A 1 131 ? -7.521 12.604 11.663 1.00 90.38 131 HIS A CA 1
ATOM 1042 C C . HIS A 1 131 ? -8.162 13.015 10.334 1.00 90.38 131 HIS A C 1
ATOM 1044 O O . HIS A 1 131 ? -7.557 13.744 9.552 1.00 90.38 131 HIS A O 1
ATOM 1050 N N . ARG A 1 132 ? -9.413 12.606 10.085 1.00 92.50 132 ARG A N 1
ATOM 1051 C CA . ARG A 1 132 ? -10.140 13.020 8.877 1.00 92.50 132 ARG A CA 1
ATOM 1052 C C . ARG A 1 132 ? -10.400 14.521 8.862 1.00 92.50 132 ARG A C 1
ATOM 1054 O O . ARG A 1 132 ? -10.142 15.151 7.849 1.00 92.50 132 ARG A O 1
ATOM 1061 N N . GLU A 1 133 ? -10.840 15.112 9.966 1.00 92.44 133 GLU A N 1
ATOM 1062 C CA . GLU A 1 133 ? -11.076 16.561 10.053 1.00 92.44 133 GLU A CA 1
ATOM 1063 C C . GLU A 1 133 ? -9.800 17.379 9.824 1.00 92.44 133 GLU A C 1
ATOM 1065 O O . GLU A 1 133 ? -9.846 18.421 9.172 1.00 92.44 133 GLU A O 1
ATOM 1070 N N . LYS A 1 134 ? -8.656 16.880 10.301 1.00 94.38 134 LYS A N 1
ATOM 1071 C CA . LYS A 1 134 ? -7.342 17.505 10.112 1.00 94.38 134 LYS A CA 1
ATOM 1072 C C . LYS A 1 134 ? -6.830 17.397 8.671 1.00 94.38 134 LYS A C 1
ATOM 1074 O O . LYS A 1 134 ? -6.203 18.331 8.180 1.00 94.38 134 LYS A O 1
ATOM 1079 N N . HIS A 1 135 ? -7.058 16.267 8.001 1.00 90.69 135 HIS A N 1
ATOM 1080 C CA . HIS A 1 135 ? -6.347 15.923 6.763 1.00 90.69 135 HIS A CA 1
ATOM 1081 C C . HIS A 1 135 ? -7.213 15.846 5.498 1.00 90.69 135 HIS A C 1
ATOM 1083 O O . HIS A 1 135 ? -6.676 15.914 4.388 1.00 90.69 135 HIS A O 1
ATOM 1089 N N . PHE A 1 136 ? -8.526 15.641 5.624 1.00 92.56 136 PHE A N 1
ATOM 1090 C CA . PHE A 1 136 ? -9.407 15.341 4.496 1.00 92.56 136 PHE A CA 1
ATOM 1091 C C . PHE A 1 136 ? -10.149 16.603 4.033 1.00 92.56 136 PHE A C 1
ATOM 1093 O O . PHE A 1 136 ? -10.469 17.480 4.837 1.00 92.56 136 PHE A O 1
ATOM 1100 N N . PRO A 1 137 ? -10.473 16.718 2.733 1.00 92.19 137 PRO A N 1
ATOM 1101 C CA . PRO A 1 137 ? -11.274 17.832 2.239 1.00 92.19 137 PRO A CA 1
ATOM 1102 C C . PRO A 1 137 ? -12.706 17.764 2.792 1.00 92.19 137 PRO A C 1
ATOM 1104 O O . PRO A 1 137 ? -13.256 16.682 2.962 1.00 92.19 137 PRO A O 1
ATOM 1107 N N . LYS A 1 138 ? -13.365 18.912 3.006 1.00 90.44 138 LYS A N 1
ATOM 1108 C CA . LYS A 1 138 ? -14.711 18.987 3.626 1.00 90.44 138 LYS A CA 1
ATOM 1109 C C . LYS A 1 138 ? -15.778 18.101 2.962 1.00 90.44 138 LYS A C 1
ATOM 1111 O O . LYS A 1 138 ? -16.698 17.637 3.624 1.00 90.44 138 LYS A O 1
ATOM 1116 N N . ASN A 1 139 ? -15.672 17.863 1.659 1.00 88.56 139 ASN A N 1
ATOM 1117 C CA . ASN A 1 139 ? -16.608 17.048 0.884 1.00 88.56 139 ASN A CA 1
ATOM 1118 C C . ASN A 1 139 ? -16.215 15.561 0.793 1.00 88.56 139 ASN A C 1
ATOM 1120 O O . ASN A 1 139 ? -16.828 14.835 0.010 1.00 88.56 139 ASN A O 1
ATOM 1124 N N . PHE A 1 140 ? -15.229 15.090 1.570 1.00 90.75 140 PHE A N 1
ATOM 1125 C CA . PHE A 1 140 ? -14.676 13.740 1.425 1.00 90.75 140 PHE A CA 1
ATOM 1126 C C . PHE A 1 140 ? -15.730 12.634 1.493 1.00 90.75 140 PHE A C 1
ATOM 1128 O O . PHE A 1 140 ? -15.629 11.665 0.750 1.00 90.75 140 PHE A O 1
ATOM 1135 N N . ALA A 1 141 ? -16.775 12.801 2.309 1.00 88.69 141 ALA A N 1
ATOM 1136 C CA . ALA A 1 141 ? -17.850 11.823 2.471 1.00 88.69 141 ALA A CA 1
ATOM 1137 C C . ALA A 1 141 ? -18.594 11.486 1.163 1.00 88.69 141 ALA A C 1
ATOM 1139 O O . ALA A 1 141 ? -19.221 10.435 1.068 1.00 88.69 141 ALA A O 1
ATOM 1140 N N . ARG A 1 142 ? -18.532 12.366 0.153 1.00 88.56 142 ARG A N 1
ATOM 1141 C CA . ARG A 1 142 ? -19.149 12.172 -1.171 1.00 88.56 142 ARG A CA 1
ATOM 1142 C C . ARG A 1 142 ? -18.128 11.875 -2.270 1.00 88.56 142 ARG A C 1
ATOM 1144 O O . ARG A 1 142 ? -18.510 11.663 -3.419 1.00 88.56 142 ARG A O 1
ATOM 1151 N N . THR A 1 143 ? -16.840 11.880 -1.942 1.00 86.56 143 THR A N 1
ATOM 1152 C CA . THR A 1 143 ? -15.762 11.705 -2.914 1.00 86.56 143 THR A CA 1
ATOM 1153 C C . THR A 1 143 ? -15.355 10.230 -2.967 1.00 86.56 143 THR A C 1
ATOM 1155 O O . THR A 1 143 ? -15.034 9.642 -1.928 1.00 86.56 143 THR A O 1
ATOM 1158 N N . PRO A 1 144 ? -15.340 9.600 -4.156 1.00 84.25 144 PRO A N 1
ATOM 1159 C CA . PRO A 1 144 ? -14.924 8.209 -4.281 1.00 84.25 144 PRO A CA 1
ATOM 1160 C C . PRO A 1 144 ? -13.441 8.048 -3.920 1.00 84.25 144 PRO A C 1
ATOM 1162 O O . PRO A 1 144 ? -12.632 8.952 -4.148 1.00 84.25 144 PRO A O 1
ATOM 1165 N N . LEU A 1 145 ? -13.088 6.888 -3.357 1.00 78.25 145 LEU A N 1
ATOM 1166 C CA . LEU A 1 145 ? -11.769 6.625 -2.770 1.00 78.25 145 LEU A CA 1
ATOM 1167 C C . LEU A 1 145 ? -10.618 6.912 -3.742 1.00 78.25 145 LEU A C 1
ATOM 1169 O O . LEU A 1 145 ? -9.647 7.560 -3.371 1.00 78.25 145 LEU A O 1
ATOM 1173 N N . ASN A 1 146 ? -10.750 6.499 -5.003 1.00 71.50 146 ASN A N 1
ATOM 1174 C CA . ASN A 1 146 ? -9.734 6.738 -6.028 1.00 71.50 146 ASN A CA 1
ATOM 1175 C C . ASN A 1 146 ? -9.438 8.232 -6.244 1.00 71.50 146 ASN A C 1
ATOM 1177 O O . ASN A 1 146 ? -8.290 8.593 -6.464 1.00 71.50 146 ASN A O 1
ATOM 1181 N N . LYS A 1 147 ? -10.448 9.107 -6.141 1.00 78.19 147 LYS A N 1
ATOM 1182 C CA . LYS A 1 147 ? -10.264 10.563 -6.213 1.00 78.19 147 LYS A CA 1
ATOM 1183 C C . LYS A 1 147 ? -9.722 11.132 -4.904 1.00 78.19 147 LYS A C 1
ATOM 1185 O O . LYS A 1 147 ? -8.909 12.047 -4.937 1.00 78.19 147 LYS A O 1
ATOM 1190 N N . LEU A 1 148 ? -10.135 10.581 -3.761 1.00 81.00 148 LEU A N 1
ATOM 1191 C CA . LEU A 1 148 ? -9.616 10.986 -2.453 1.00 81.00 148 LEU A CA 1
ATOM 1192 C C . LEU A 1 148 ? -8.115 10.734 -2.315 1.00 81.00 148 LEU A C 1
ATOM 1194 O O . LEU A 1 148 ? -7.402 11.596 -1.811 1.00 81.00 148 LEU A O 1
ATOM 1198 N N . LEU A 1 149 ? -7.630 9.595 -2.806 1.00 76.25 149 LEU A N 1
ATOM 1199 C CA . LEU A 1 149 ? -6.219 9.211 -2.719 1.00 76.25 149 LEU A CA 1
ATOM 1200 C C . LEU A 1 149 ? -5.286 10.083 -3.570 1.00 76.25 149 LEU A C 1
ATOM 1202 O O . LEU A 1 149 ? -4.078 10.075 -3.344 1.00 76.25 149 LEU A O 1
ATOM 1206 N N . LEU A 1 150 ? -5.824 10.887 -4.494 1.00 75.50 150 LEU A N 1
ATOM 1207 C CA . LEU A 1 150 ? -5.042 11.898 -5.212 1.00 75.50 150 LEU A CA 1
ATOM 1208 C C . LEU A 1 150 ? -4.624 13.057 -4.294 1.00 75.50 150 LEU A C 1
ATOM 1210 O O . LEU A 1 150 ? -3.628 13.730 -4.557 1.00 75.50 150 LEU A O 1
ATOM 1214 N N . HIS A 1 151 ? -5.352 13.293 -3.198 1.00 79.12 151 HIS A N 1
ATOM 1215 C CA . HIS A 1 151 ? -5.028 14.353 -2.251 1.00 79.12 151 HIS A CA 1
ATOM 1216 C C . HIS A 1 151 ? -3.905 13.913 -1.306 1.00 79.12 151 HIS A C 1
ATOM 1218 O O . HIS A 1 151 ? -4.027 12.938 -0.565 1.00 79.12 151 HIS A O 1
ATOM 1224 N N . GLN A 1 152 ? -2.811 14.679 -1.272 1.00 76.19 152 GLN A N 1
ATOM 1225 C CA . GLN A 1 152 ? -1.682 14.406 -0.377 1.00 76.19 152 GLN A CA 1
ATOM 1226 C C . GLN A 1 152 ? -2.086 14.431 1.103 1.00 76.19 152 GLN A C 1
ATOM 1228 O O . GLN A 1 152 ? -1.694 13.535 1.843 1.00 76.19 152 GLN A O 1
ATOM 1233 N N . GLY A 1 153 ? -2.929 15.385 1.516 1.00 82.69 153 GLY A N 1
ATOM 1234 C CA . GLY A 1 153 ? -3.448 15.441 2.887 1.00 82.69 153 GLY A CA 1
ATOM 1235 C C . GLY A 1 153 ? -4.146 14.143 3.291 1.00 82.69 153 GLY A C 1
ATOM 1236 O O . GLY A 1 153 ? -3.823 13.574 4.329 1.00 82.69 153 GLY A O 1
ATOM 1237 N N . VAL A 1 154 ? -5.008 13.612 2.418 1.00 85.50 154 VAL A N 1
ATOM 1238 C CA . VAL A 1 154 ? -5.713 12.344 2.646 1.00 85.50 154 VAL A CA 1
ATOM 1239 C C . VAL A 1 154 ? -4.734 11.183 2.801 1.00 85.50 154 VAL A C 1
ATOM 1241 O O . VAL A 1 154 ? -4.868 10.415 3.749 1.00 85.50 154 VAL A O 1
ATOM 1244 N N . ARG A 1 155 ? -3.728 11.067 1.922 1.00 78.88 155 ARG A N 1
ATOM 1245 C CA . ARG A 1 155 ? -2.700 10.015 2.028 1.00 78.88 155 ARG A CA 1
ATOM 1246 C C . ARG A 1 155 ? -1.959 10.074 3.366 1.00 78.88 155 ARG A C 1
ATOM 1248 O O . ARG A 1 155 ? -1.807 9.039 4.006 1.00 78.88 155 ARG A O 1
ATOM 1255 N N . ASN A 1 156 ? -1.595 11.271 3.824 1.00 78.88 156 ASN A N 1
ATOM 1256 C CA . ASN A 1 156 ? -0.933 11.460 5.116 1.00 78.88 156 ASN A CA 1
ATOM 1257 C C . ASN A 1 156 ? -1.846 11.061 6.287 1.00 78.88 156 ASN A C 1
ATOM 1259 O O . ASN A 1 156 ? -1.432 10.303 7.157 1.00 78.88 156 ASN A O 1
ATOM 1263 N N . GLY A 1 157 ? -3.107 11.509 6.288 1.00 86.12 157 GLY A N 1
ATOM 1264 C CA . GLY A 1 157 ? -4.057 11.158 7.349 1.00 86.12 157 GLY A CA 1
ATOM 1265 C C . GLY A 1 157 ? -4.346 9.656 7.409 1.00 86.12 157 GLY A C 1
ATOM 1266 O O . GLY A 1 157 ? -4.450 9.081 8.487 1.00 86.12 157 GLY A O 1
ATOM 1267 N N . LEU A 1 158 ? -4.423 8.995 6.253 1.00 82.88 158 LEU A N 1
ATOM 1268 C CA . LEU A 1 158 ? -4.559 7.542 6.168 1.00 82.88 158 LEU A CA 1
ATOM 1269 C C . LEU A 1 158 ? -3.318 6.802 6.681 1.00 82.88 158 LEU A C 1
ATOM 1271 O O . LEU A 1 158 ? -3.455 5.756 7.312 1.00 82.88 158 LEU A O 1
ATOM 1275 N N . GLN A 1 159 ? -2.126 7.355 6.457 1.00 77.25 159 GLN A N 1
ATOM 1276 C CA . GLN A 1 159 ? -0.877 6.806 6.982 1.00 77.25 159 GLN A CA 1
ATOM 1277 C C . GLN A 1 159 ? -0.823 6.903 8.506 1.00 77.25 159 GLN A C 1
ATOM 1279 O O . GLN A 1 159 ? -0.493 5.914 9.153 1.00 77.25 159 GLN A O 1
ATOM 1284 N N . GLU A 1 160 ? -1.213 8.044 9.082 1.00 83.06 160 GLU A N 1
ATOM 1285 C CA . GLU A 1 160 ? -1.322 8.217 10.539 1.00 83.06 160 GLU A CA 1
ATOM 1286 C C . GLU A 1 160 ? -2.312 7.206 11.150 1.00 83.06 160 GLU A C 1
ATOM 1288 O O . GLU A 1 160 ? -2.004 6.556 12.149 1.00 83.06 160 GLU A O 1
ATOM 1293 N N . ILE A 1 161 ? -3.467 6.997 10.506 1.00 84.69 161 ILE A N 1
ATOM 1294 C CA . ILE A 1 161 ? -4.471 6.013 10.940 1.00 84.69 161 ILE A CA 1
ATOM 1295 C C . ILE A 1 161 ? -3.900 4.589 10.944 1.00 84.69 161 ILE A C 1
ATOM 1297 O O . ILE A 1 161 ? -4.029 3.879 11.941 1.00 84.69 161 ILE A O 1
ATOM 1301 N N . LEU A 1 162 ? -3.280 4.148 9.844 1.00 76.56 162 LEU A N 1
ATOM 1302 C CA . LEU A 1 162 ? -2.729 2.791 9.752 1.00 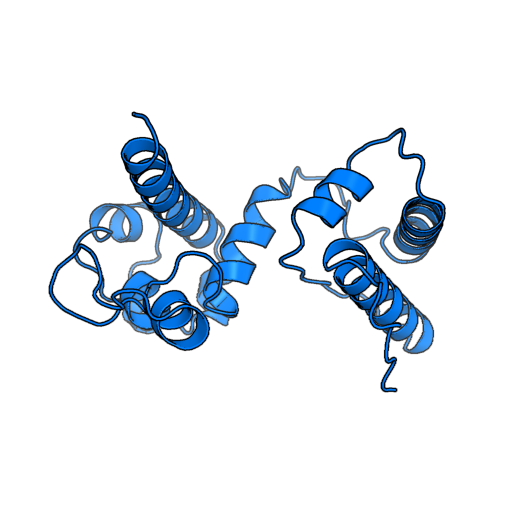76.56 162 LEU A CA 1
ATOM 1303 C C . LEU A 1 162 ? -1.567 2.578 10.726 1.00 76.56 162 LEU A C 1
ATOM 1305 O O . LEU A 1 162 ? -1.497 1.530 11.368 1.00 76.56 162 LEU A O 1
ATOM 1309 N N . GLN A 1 163 ? -0.701 3.578 10.886 1.00 74.56 163 GLN A N 1
ATOM 1310 C CA . GLN A 1 163 ? 0.395 3.544 11.849 1.00 74.56 163 GLN A CA 1
ATOM 1311 C C . GLN A 1 163 ? -0.130 3.384 13.285 1.00 74.56 163 GLN A C 1
ATOM 1313 O O . GLN A 1 163 ? 0.318 2.488 13.999 1.00 74.56 163 GLN A O 1
ATOM 1318 N N . GLY A 1 164 ? -1.152 4.154 13.675 1.00 75.88 164 GLY A N 1
ATOM 1319 C CA . GLY A 1 164 ? -1.772 4.035 14.997 1.00 75.88 164 GLY A CA 1
ATOM 1320 C C . GLY A 1 164 ? -2.425 2.669 15.252 1.00 75.88 164 GLY A C 1
ATOM 1321 O O . GLY A 1 164 ? -2.494 2.213 16.392 1.00 75.88 164 GLY A O 1
ATOM 1322 N N . LYS A 1 165 ? -2.881 1.970 14.205 1.00 74.00 165 LYS A N 1
ATOM 1323 C CA . LYS A 1 165 ? -3.368 0.585 14.328 1.00 74.00 165 LYS A CA 1
ATOM 1324 C C . LYS A 1 165 ? -2.231 -0.416 14.506 1.00 74.00 165 LYS A C 1
ATOM 1326 O O . LYS A 1 165 ? -2.335 -1.299 15.353 1.00 74.00 165 LYS A O 1
ATOM 1331 N N . LEU A 1 166 ? -1.156 -0.273 13.733 1.00 66.00 166 LEU A N 1
ATOM 1332 C CA . LEU A 1 166 ? 0.038 -1.116 13.841 1.00 66.00 166 LEU A CA 1
ATOM 1333 C C . LEU A 1 166 ? 0.664 -1.024 15.237 1.00 66.00 166 LEU A C 1
ATOM 1335 O O . LEU A 1 166 ? 0.995 -2.050 15.823 1.00 66.00 166 LEU A O 1
ATOM 1339 N N . GLU A 1 167 ? 0.760 0.179 15.800 1.00 67.75 167 GLU A N 1
ATOM 1340 C CA . GLU A 1 167 ? 1.311 0.404 17.142 1.00 67.75 167 GLU A CA 1
ATOM 1341 C C . GLU A 1 167 ? 0.535 -0.335 18.231 1.00 67.75 167 GLU A C 1
ATOM 1343 O O . GLU A 1 167 ? 1.145 -0.929 19.116 1.00 67.75 167 GLU A O 1
ATOM 1348 N N . LYS A 1 168 ? -0.798 -0.390 18.140 1.00 65.94 168 LYS A N 1
ATOM 1349 C CA . LYS A 1 168 ? -1.620 -1.168 19.080 1.00 65.94 168 LYS A CA 1
ATOM 1350 C C . LYS A 1 168 ? -1.375 -2.669 18.979 1.00 65.94 168 LYS A C 1
ATOM 1352 O O . LYS A 1 168 ? -1.336 -3.348 20.000 1.00 65.94 168 LYS A O 1
ATOM 1357 N N . VAL A 1 169 ? -1.208 -3.187 17.762 1.00 60.50 169 VAL A N 1
ATOM 1358 C CA . VAL A 1 169 ? -0.902 -4.609 17.542 1.00 60.50 169 VAL A CA 1
ATOM 1359 C C . VAL A 1 169 ? 0.472 -4.952 18.114 1.00 60.50 169 VAL A C 1
ATOM 1361 O O . VAL A 1 169 ? 0.609 -5.964 18.790 1.00 60.50 169 VAL A O 1
ATOM 1364 N N . VAL A 1 170 ? 1.473 -4.093 17.898 1.00 52.97 170 VAL A N 1
ATOM 1365 C CA . VAL A 1 170 ? 2.827 -4.274 18.444 1.00 52.97 170 VAL A CA 1
ATOM 1366 C C . VAL A 1 170 ? 2.836 -4.159 19.971 1.00 52.97 170 VAL A C 1
ATOM 1368 O O . VAL A 1 170 ? 3.471 -4.977 20.629 1.00 52.97 170 VAL A O 1
ATOM 1371 N N . ALA A 1 171 ? 2.097 -3.207 20.548 1.00 55.78 171 ALA A N 1
ATOM 1372 C CA . ALA A 1 171 ? 1.957 -3.073 21.999 1.00 55.78 171 ALA A CA 1
ATOM 1373 C C . ALA A 1 171 ? 1.297 -4.308 22.636 1.00 55.78 171 ALA A C 1
ATOM 1375 O O . ALA A 1 171 ? 1.690 -4.719 23.720 1.00 55.78 171 ALA A O 1
ATOM 1376 N N . ALA A 1 172 ? 0.348 -4.945 21.944 1.00 55.88 172 ALA A N 1
ATOM 1377 C CA . ALA A 1 172 ? -0.266 -6.200 22.383 1.00 55.88 172 ALA A CA 1
ATOM 1378 C C . ALA A 1 172 ? 0.650 -7.437 22.234 1.00 55.88 172 ALA A C 1
ATOM 1380 O O . ALA A 1 172 ? 0.292 -8.514 22.704 1.00 55.88 172 ALA A O 1
ATOM 1381 N N . MET A 1 173 ? 1.801 -7.306 21.563 1.00 47.00 173 MET A N 1
ATOM 1382 C CA . MET A 1 173 ? 2.793 -8.372 21.358 1.00 47.00 173 MET A CA 1
ATOM 1383 C C . MET A 1 173 ? 4.008 -8.267 22.293 1.00 47.00 173 MET A C 1
ATOM 1385 O O . MET A 1 173 ? 4.869 -9.146 22.256 1.00 47.00 173 MET A O 1
ATOM 1389 N N . GLN A 1 174 ? 4.109 -7.211 23.107 1.00 36.47 174 GLN A N 1
ATOM 1390 C CA . GLN A 1 174 ? 5.142 -7.115 24.139 1.00 36.47 174 GLN A CA 1
ATOM 1391 C C . GLN A 1 174 ? 4.698 -7.919 25.378 1.00 36.47 174 GLN A C 1
ATOM 1393 O O . GLN A 1 174 ? 3.552 -7.754 25.799 1.00 36.47 174 GLN A O 1
ATOM 1398 N N . PRO A 1 175 ? 5.552 -8.823 25.899 1.00 41.62 175 PRO A N 1
ATOM 1399 C CA . PRO A 1 175 ? 5.214 -9.722 27.004 1.00 41.62 175 PRO A CA 1
ATOM 1400 C C . PRO A 1 175 ? 4.981 -8.999 28.334 1.00 41.62 175 PRO A C 1
ATOM 1402 O O . PRO A 1 175 ? 5.600 -7.930 28.550 1.00 41.62 175 PRO A O 1
#

Sequence (175 aa):
MSVRLNDEATVYLAELNAIDLAVDHVLEHNYAKVDIITDSRSVLQALSNPIHNCPLIWRLKSRVDQSLQAYFRKDGVEFRGIFTSTQIITGHDSLADYQGKFFGKNSTCDCGQETENRSHLVYKCKLWTAHREKHFPKNFARTPLNKLLLHQGVRNGLQEILQGKLEKVVAAMQP

InterPro domains:
  IPR012337 Ribonuclease H-like superfamily [SSF53098] (4-64)
  IPR036397 Ribonuclease H superfamily [G3DSA:3.30.420.10] (1-94)

pLDDT: mean 71.48, std 15.92, range [28.98, 94.38]

Organism: NCBI:txid1538125

Radius of gyration: 18.35 Å; chains: 1; bounding box: 44×44×52 Å

Foldseek 3Di:
DDDDDDPPDDPLNVQLVVQVVVLVVCVVVVDPDDDDAGLPPVLVVQ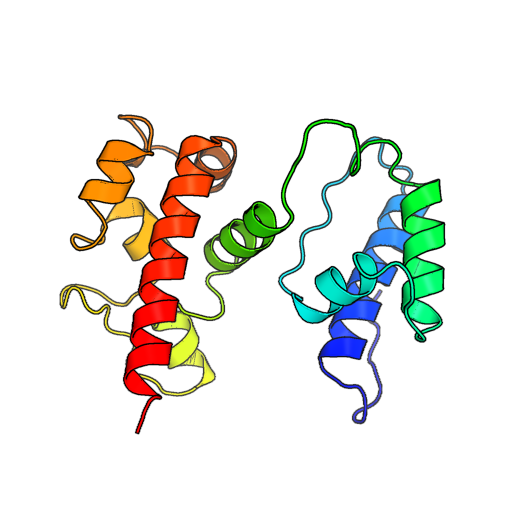LPDPDHPDVSSVVSNVSCVVRPPPPPPDDDPDPLLRNLLRCLVVQDDQQLQNCCVPPVGHQADPLRDDRRTSCCQLANRPVLPVLCVQQFDPCSNVDDSVRRSVGPSSSVSSSVSVVVSVVVVVVVVDD